Protein 6AY8 (pdb70)

Secondary structure (DSSP, 8-state):
---EEEEEE-SSS--HHHHHHHHSSS-EEEETTEEEE---

Sequence (40 aa):
GSQVQTNVRCQGGSCASVCRREIGVAAGRCINGRCVCYRN

Radius of gyration: 8.51 Å; Cα contacts (8 Å, |Δi|>4): 92; chains: 1; bounding box: 20×19×16 Å

Organism: Olivierus martensii (NCBI:txid34649)

Structure (mmCIF, N/CA/C/O backbone):
data_6AY8
#
_entry.id   6AY8
#
_cell.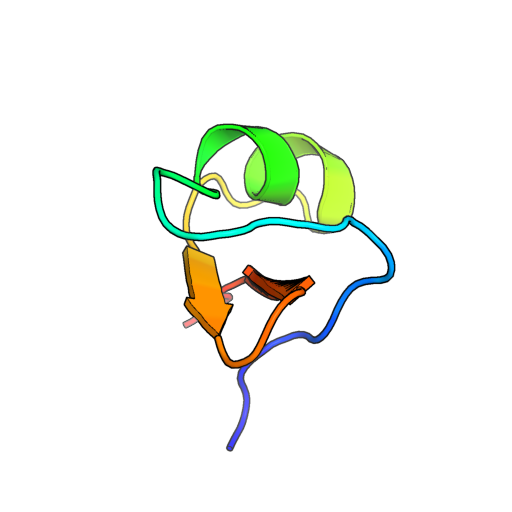length_a   20.240
_cell.length_b   34.927
_cell.length_c   36.977
_cell.angle_alpha   90.00
_cell.angle_beta   90.00
_cell.angle_gamma   90.00
#
_symmetry.space_group_name_H-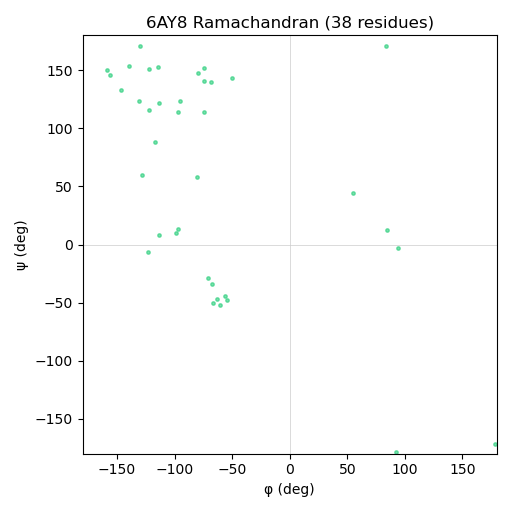M   'P 21 21 21'
#
loop_
_entity.id
_entity.type
_entity.pdbx_description
1 polymer 'Potassium channel toxin alpha-KTx 15.8'
2 non-polymer 'SULFATE ION'
3 water water
#
loop_
_atom_site.group_PDB
_atom_site.id
_atom_site.type_symbol
_atom_site.label_atom_id
_atom_site.label_alt_id
_atom_site.label_comp_id
_atom_site.label_asym_id
_atom_site.label_entity_id
_atom_site.label_seq_id
_atom_site.pdbx_PDB_ins_code
_atom_site.Cartn_x
_atom_site.Cartn_y
_atom_site.Cartn_z
_atom_site.occupancy
_atom_site.B_iso_or_equiv
_atom_site.auth_seq_id
_atom_site.auth_comp_id
_atom_site.auth_asym_id
_atom_site.auth_atom_id
_atom_site.pdbx_PDB_model_num
ATOM 1 N N . GLY A 1 1 ? -15.477 -5.889 13.246 1.00 16.11 -2 GLY A N 1
ATOM 2 C CA . GLY A 1 1 ? -14.425 -4.884 13.052 1.00 15.37 -2 GLY A CA 1
ATOM 3 C C . GLY A 1 1 ? -14.684 -4.226 11.739 1.00 13.97 -2 GLY A C 1
ATOM 4 O O . GLY A 1 1 ? -15.274 -4.826 10.847 1.00 15.44 -2 GLY A O 1
ATOM 5 N N . SER A 1 2 ? -14.299 -2.964 11.660 1.00 13.39 -1 SER A N 1
ATOM 6 C CA . SER A 1 2 ? -14.465 -2.161 10.460 1.00 12.76 -1 SER A CA 1
ATOM 7 C C . SER A 1 2 ? -13.161 -2.100 9.639 1.00 12.10 -1 SER A C 1
ATOM 8 O O . SER A 1 2 ? -13.077 -1.364 8.672 1.00 11.66 -1 SER A O 1
ATOM 11 N N . GLN A 1 3 ? -12.177 -2.914 10.009 1.00 11.46 0 GLN A N 1
ATOM 12 C CA . GLN A 1 3 ? -10.999 -3.162 9.151 1.00 11.80 0 GLN A CA 1
ATOM 13 C C . GLN A 1 3 ? -11.475 -3.525 7.720 1.00 10.50 0 GLN A C 1
ATOM 14 O O . GLN A 1 3 ? -12.549 -4.150 7.527 1.00 9.35 0 GLN A O 1
ATOM 20 N N . VAL A 1 4 ? -10.726 -3.050 6.725 1.00 10.02 1 VAL A N 1
ATOM 21 C CA . VAL A 1 4 ? -11.037 -3.396 5.341 1.00 9.85 1 VAL A CA 1
ATOM 22 C C . VAL A 1 4 ? -10.118 -4.578 4.970 1.00 10.00 1 VAL A C 1
ATOM 23 O O . VAL A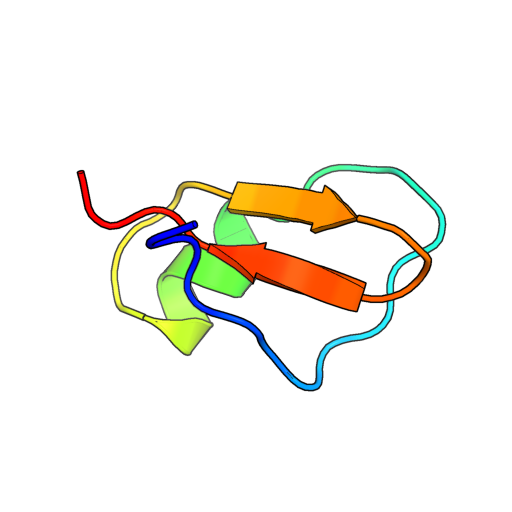 1 4 ? -8.901 -4.432 4.897 1.00 8.90 1 VAL A O 1
ATOM 27 N N . GLN A 1 5 ? -10.719 -5.738 4.732 1.00 9.35 2 GLN A N 1
ATOM 28 C CA . GLN A 1 5 ? -9.960 -6.939 4.391 1.00 8.82 2 GLN A CA 1
ATOM 29 C C . GLN A 1 5 ? -9.537 -6.943 2.927 1.00 8.24 2 GLN A C 1
ATOM 30 O O . GLN A 1 5 ? -10.234 -6.339 2.067 1.00 8.82 2 GLN A O 1
ATOM 36 N N . THR A 1 6 ? -8.375 -7.546 2.652 1.00 7.26 3 THR A N 1
ATOM 37 C CA . THR A 1 6 ? -7.767 -7.587 1.278 1.00 7.56 3 THR A CA 1
ATOM 38 C C . THR A 1 6 ? -7.347 -9.011 0.871 1.00 8.06 3 THR A C 1
ATOM 39 O O . THR A 1 6 ? -7.296 -9.910 1.689 1.00 9.12 3 THR A O 1
ATOM 43 N N . ASN A 1 7 ? -6.976 -9.157 -0.415 1.00 8.23 4 ASN A N 1
ATOM 44 C CA . ASN A 1 7 ? -6.440 -10.374 -0.963 1.00 7.99 4 ASN A CA 1
ATOM 45 C C . ASN A 1 7 ? -4.914 -10.421 -1.030 1.00 7.58 4 ASN A C 1
ATOM 46 O O . ASN A 1 7 ? -4.394 -11.292 -1.703 1.00 8.17 4 ASN A O 1
ATOM 51 N N . VAL A 1 8 ? -4.249 -9.515 -0.371 1.00 7.68 5 VAL A N 1
ATOM 52 C CA . VAL A 1 8 ? -2.766 -9.408 -0.474 1.00 8.62 5 VAL A CA 1
ATOM 53 C C . VAL A 1 8 ? -2.172 -10.186 0.710 1.00 8.66 5 VAL A C 1
ATOM 54 O O . VAL A 1 8 ? -2.568 -9.932 1.877 1.00 9.00 5 VAL A O 1
ATOM 58 N N . ARG A 1 9 ? -1.300 -11.172 0.402 1.00 8.47 6 ARG A N 1
ATOM 59 C CA . ARG A 1 9 ? -0.664 -12.003 1.399 1.00 9.97 6 ARG A CA 1
ATOM 60 C C . ARG A 1 9 ? 0.471 -11.218 2.155 1.00 8.90 6 ARG A C 1
ATOM 61 O O . ARG A 1 9 ? 1.107 -10.282 1.652 1.00 7.60 6 ARG A O 1
ATOM 69 N N . CYS A 1 10 ? 0.662 -11.657 3.404 1.00 8.59 7 CYS A N 1
ATOM 70 C CA . CYS A 1 10 ? 1.716 -11.167 4.281 1.00 7.98 7 CYS A CA 1
ATOM 71 C C . CYS A 1 10 ? 2.002 -12.183 5.383 1.00 7.93 7 CYS A C 1
ATOM 72 O O . CYS A 1 10 ? 1.130 -12.923 5.798 1.00 7.53 7 CYS A O 1
ATOM 75 N N . GLN A 1 11 ? 3.239 -12.184 5.835 1.00 7.68 8 GLN A N 1
ATOM 76 C CA . GLN A 1 11 ? 3.625 -12.992 6.961 1.00 8.17 8 GLN A CA 1
ATOM 77 C C . GLN A 1 11 ? 4.360 -12.074 7.976 1.00 8.65 8 GLN A C 1
ATOM 78 O O . GLN A 1 11 ? 5.524 -12.288 8.331 1.00 9.24 8 GLN A O 1
ATOM 84 N N . GLY A 1 12 ? 3.643 -11.067 8.434 1.00 9.06 9 GLY A N 1
ATOM 85 C CA . GLY A 1 12 ? 4.233 -9.987 9.189 1.00 8.85 9 GLY A CA 1
ATOM 86 C C . GLY A 1 12 ? 4.622 -8.853 8.266 1.00 9.05 9 GLY A C 1
ATOM 87 O O . GLY A 1 12 ? 4.426 -8.904 7.030 1.00 9.36 9 GLY A O 1
ATOM 88 N N . GLY A 1 13 ? 5.213 -7.819 8.861 1.00 8.63 10 GLY A N 1
ATOM 89 C CA . GLY A 1 13 ? 5.669 -6.701 8.083 1.00 9.02 10 GLY A CA 1
ATOM 90 C C . GLY A 1 13 ? 4.594 -5.701 7.788 1.00 8.42 10 GLY A C 1
ATOM 91 O O . GLY A 1 13 ? 3.401 -5.917 8.021 1.00 8.75 10 GLY A O 1
ATOM 92 N N . SER A 1 14 ? 5.017 -4.572 7.245 1.00 8.90 11 SER A N 1
ATOM 93 C CA . SER A 1 14 ? 4.096 -3.457 6.965 1.00 8.50 11 SER A CA 1
ATOM 94 C C . SER A 1 14 ? 3.105 -3.783 5.832 1.00 8.50 11 SER A C 1
ATOM 95 O O . SER A 1 14 ? 3.478 -4.388 4.854 1.00 8.54 11 SER A O 1
ATOM 98 N N . CYS A 1 15 ? 1.855 -3.340 6.029 1.00 8.31 12 CYS A N 1
ATOM 99 C CA . CYS A 1 15 ? 0.846 -3.318 4.993 1.00 8.14 12 CYS A CA 1
ATOM 100 C C . CYS A 1 15 ? 0.457 -1.873 4.633 1.00 8.21 12 CYS A C 1
ATOM 101 O O . CYS A 1 15 ? -0.484 -1.697 3.881 1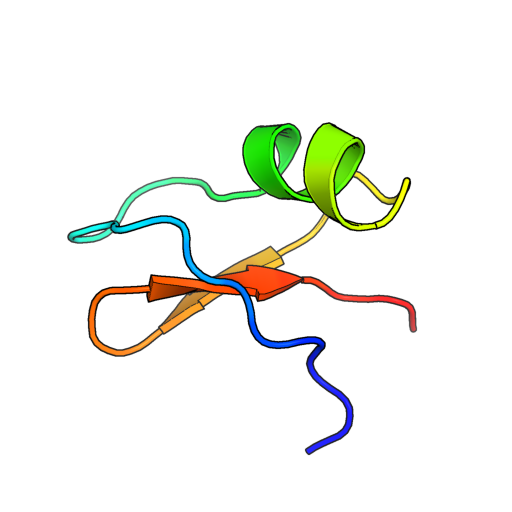.00 6.78 12 CYS A O 1
ATOM 104 N N . ALA A 1 16 ? 1.175 -0.878 5.151 1.00 7.64 13 ALA A N 1
ATOM 105 C CA . ALA A 1 16 ? 0.721 0.495 4.920 1.00 8.02 13 ALA A CA 1
ATOM 106 C C . ALA A 1 16 ? 0.661 0.906 3.445 1.00 8.55 13 ALA A C 1
ATOM 107 O O . ALA A 1 16 ? -0.364 1.440 2.960 1.00 7.37 13 ALA A O 1
ATOM 109 N N . SER A 1 17 ? 1.771 0.695 2.724 1.00 9.07 14 SER A N 1
ATOM 110 C CA . SER A 1 17 ? 1.805 1.012 1.287 1.00 9.66 14 SER A CA 1
ATOM 111 C C . SER A 1 17 ? 0.904 0.132 0.406 1.00 9.15 14 SER A C 1
ATOM 112 O O . SER A 1 17 ? 0.355 0.605 -0.586 1.00 8.87 14 SER A O 1
ATOM 115 N N . VAL A 1 18 ? 0.766 -1.141 0.781 1.00 8.37 15 VAL A N 1
ATOM 116 C CA . VAL A 1 18 ? -0.185 -2.023 0.123 1.00 7.60 15 VAL A CA 1
ATOM 117 C C . VAL A 1 18 ? -1.579 -1.362 0.227 1.00 7.94 15 VAL A C 1
ATOM 118 O O . VAL A 1 18 ? -2.299 -1.258 -0.748 1.00 7.57 15 VAL A O 1
ATOM 122 N N . CYS A 1 19 ? -1.912 -0.835 1.421 1.00 7.92 16 CYS A N 1
ATOM 123 C CA . CYS A 1 19 ? -3.232 -0.295 1.686 1.00 7.85 16 CYS A CA 1
ATOM 124 C C . CYS A 1 19 ? -3.460 1.011 0.950 1.00 8.52 16 CYS A C 1
ATOM 125 O O . CYS A 1 19 ? -4.606 1.336 0.591 1.00 7.28 16 CYS A O 1
ATOM 128 N N . ARG A 1 20 ? -2.386 1.758 0.706 1.00 8.40 17 ARG A N 1
ATOM 129 C CA . ARG A 1 20 ? -2.480 2.953 -0.121 1.00 9.52 17 ARG A CA 1
ATOM 130 C C . ARG A 1 20 ? -3.105 2.642 -1.479 1.00 9.84 17 ARG A C 1
ATOM 131 O O . ARG A 1 20 ? -4.022 3.326 -1.954 1.00 8.91 17 ARG A O 1
ATOM 139 N N . ARG A 1 21 ? -2.573 1.569 -2.073 1.00 9.11 18 ARG A N 1
ATOM 140 C CA . ARG A 1 21 ? -3.117 0.961 -3.306 1.00 9.20 18 ARG A CA 1
ATOM 141 C C . ARG A 1 21 ? -4.495 0.320 -3.108 1.00 8.91 18 ARG A C 1
ATOM 142 O O . ARG A 1 21 ? -5.383 0.557 -3.894 1.00 9.53 18 ARG A O 1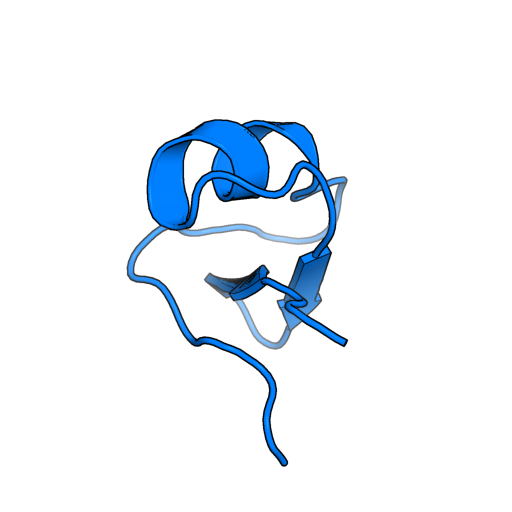
ATOM 150 N N . GLU A 1 22 ? -4.671 -0.520 -2.117 1.00 8.29 19 GLU A N 1
ATOM 151 C CA . GLU A 1 22 ? -5.912 -1.231 -1.978 1.00 8.74 19 GLU A CA 1
ATOM 152 C C . GLU A 1 22 ? -7.115 -0.342 -1.723 1.00 9.44 19 GLU A C 1
ATOM 153 O O . GLU A 1 22 ? -8.163 -0.542 -2.360 1.00 11.50 19 GLU A O 1
ATOM 159 N N . ILE A 1 23 ? -6.981 0.608 -0.797 1.00 9.78 20 ILE A N 1
ATOM 160 C CA . ILE A 1 23 ? -8.137 1.431 -0.359 1.00 10.25 20 ILE A CA 1
ATOM 161 C C . ILE A 1 23 ? -7.959 2.922 -0.518 1.00 10.46 20 ILE A C 1
ATOM 162 O O . ILE A 1 23 ? -8.899 3.682 -0.260 1.00 11.43 20 ILE A O 1
ATOM 167 N N . GLY A 1 24 ? -6.760 3.350 -0.893 1.00 10.65 21 GLY A N 1
ATOM 168 C CA . GLY A 1 24 ? -6.474 4.776 -1.011 1.00 10.59 21 GLY A CA 1
ATOM 169 C C . GLY A 1 24 ? -6.086 5.399 0.301 1.00 10.16 21 GLY A C 1
ATOM 170 O O . GLY A 1 24 ? -5.970 6.620 0.338 1.00 9.06 21 GLY A O 1
ATOM 171 N N . VAL A 1 25 ? -5.797 4.608 1.335 1.00 9.52 22 VAL A N 1
ATOM 172 C CA . VAL A 1 25 ? -5.333 5.110 2.653 1.00 9.50 22 VAL A CA 1
ATOM 173 C C . VAL A 1 25 ? -4.089 4.279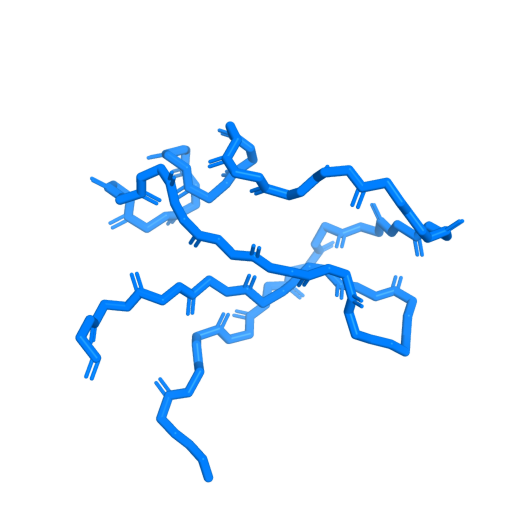 3.035 1.00 8.75 22 VAL A C 1
ATOM 174 O O . VAL A 1 25 ? -4.177 3.048 3.065 1.00 8.00 22 VAL A O 1
ATOM 178 N N . ALA A 1 26 ? -2.948 4.932 3.291 1.00 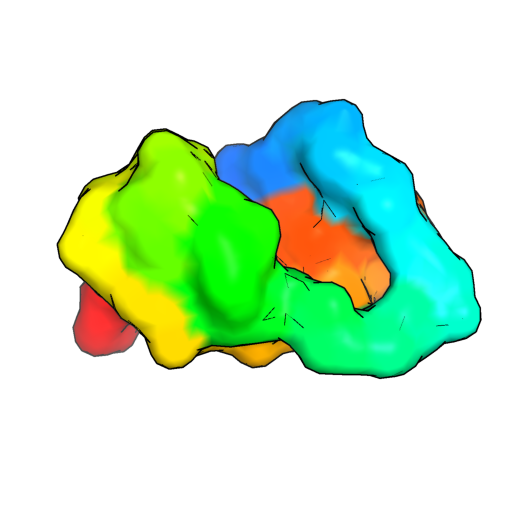8.41 23 ALA A N 1
ATOM 179 C CA . ALA A 1 26 ? -1.709 4.251 3.585 1.00 8.05 23 ALA A CA 1
ATOM 180 C C . ALA A 1 26 ? -1.612 3.779 5.053 1.00 8.73 23 ALA A C 1
ATOM 181 O O . ALA A 1 26 ? -0.686 4.182 5.801 1.00 9.23 23 ALA A O 1
ATOM 183 N N . ALA A 1 27 ? -2.568 2.963 5.478 1.00 8.13 24 ALA A N 1
ATOM 184 C CA . ALA A 1 27 ? -2.639 2.445 6.847 1.00 8.13 24 ALA A CA 1
ATOM 185 C C . ALA A 1 27 ? -3.215 1.057 6.875 1.00 8.51 24 ALA A C 1
ATOM 186 O O . ALA A 1 27 ? -4.250 0.813 6.288 1.00 9.10 24 ALA A O 1
ATOM 188 N N . GLY A 1 28 ? -2.580 0.157 7.604 1.00 7.95 25 GLY A N 1
ATOM 189 C CA . GLY A 1 28 ? -3.108 -1.190 7.684 1.00 8.20 25 GLY A CA 1
ATOM 190 C C . GLY A 1 28 ? -2.193 -2.033 8.538 1.00 8.97 25 GLY A C 1
ATOM 191 O O . GLY A 1 28 ? -1.218 -1.527 9.102 1.00 8.22 25 GLY A O 1
ATOM 192 N N . ARG A 1 29 ? -2.462 -3.337 8.564 1.00 8.88 26 ARG A N 1
ATOM 193 C CA . ARG A 1 29 ? -1.718 -4.267 9.396 1.00 9.69 26 ARG A CA 1
ATOM 194 C C . ARG A 1 29 ? -1.849 -5.663 8.767 1.00 9.29 26 ARG A C 1
ATOM 195 O O . ARG A 1 29 ? -2.902 -5.967 8.221 1.00 8.79 26 ARG A O 1
ATOM 203 N N . CYS A 1 30 ? -0.797 -6.481 8.866 1.00 8.37 27 CYS A N 1
ATOM 204 C CA . CYS A 1 30 ? -0.866 -7.899 8.516 1.00 8.26 27 CYS A CA 1
ATOM 205 C C . CYS A 1 30 ? -1.618 -8.653 9.602 1.00 8.29 27 CYS A C 1
ATOM 206 O O . CYS A 1 30 ? -1.116 -8.730 10.741 1.00 8.36 27 CYS A O 1
ATOM 209 N N . ILE A 1 31 ? -2.790 -9.187 9.278 1.00 8.36 28 ILE A N 1
ATOM 210 C CA . ILE A 1 31 ? -3.536 -9.987 10.276 1.00 8.71 28 ILE A CA 1
ATOM 211 C C . ILE A 1 31 ? -3.776 -11.383 9.712 1.00 8.42 28 ILE A C 1
ATOM 212 O O . ILE A 1 31 ? -4.469 -11.548 8.700 1.00 8.81 28 ILE A O 1
ATOM 217 N N . ASN A 1 32 ?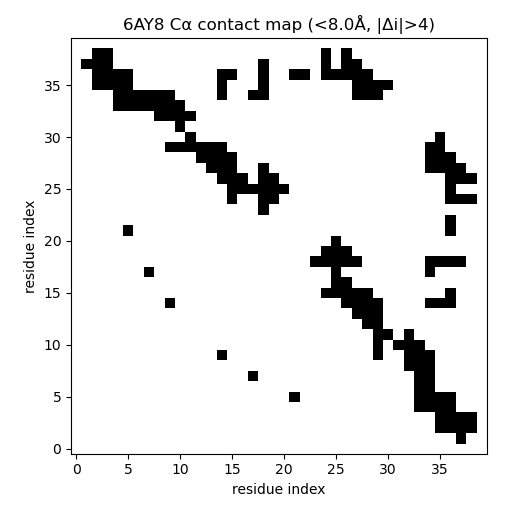 -3.183 -12.393 10.366 1.00 8.46 29 ASN A N 1
ATOM 218 C CA . ASN A 1 32 ? -3.474 -13.798 10.045 1.00 8.33 29 ASN A CA 1
ATOM 219 C C . ASN A 1 32 ? -3.259 -14.121 8.558 1.00 8.32 29 ASN A C 1
ATOM 220 O O . ASN A 1 32 ? -4.080 -14.824 7.935 1.00 8.11 29 ASN A O 1
ATOM 225 N N . GLY A 1 33 ? -2.143 -13.619 8.013 1.00 8.28 30 GLY A N 1
ATOM 226 C CA . GLY A 1 33 ? -1.674 -14.027 6.719 1.00 8.17 30 GLY A CA 1
ATOM 227 C C . GLY A 1 33 ? -2.088 -13.185 5.549 1.00 7.93 30 GLY A C 1
ATOM 228 O O . GLY A 1 33 ? -1.648 -13.483 4.427 1.00 8.72 30 GLY A O 1
ATOM 229 N N . ARG A 1 34 ? -2.902 -12.167 5.790 1.00 8.16 31 ARG A N 1
ATOM 230 C CA . ARG A 1 34 ? -3.334 -11.158 4.772 1.00 8.40 31 ARG A CA 1
ATOM 231 C C . ARG A 1 34 ? -3.370 -9.770 5.332 1.00 7.91 31 ARG A C 1
ATOM 232 O O . ARG A 1 34 ? -3.534 -9.549 6.548 1.00 8.70 31 ARG A O 1
ATOM 240 N N . CYS A 1 35 ? -3.208 -8.766 4.458 1.00 7.53 32 CYS A N 1
ATOM 241 C CA . CYS A 1 35 ? -3.314 -7.388 4.885 1.00 7.25 32 CYS A CA 1
ATOM 242 C C . CYS A 1 35 ? -4.770 -6.985 5.127 1.00 7.14 32 CYS A C 1
ATOM 243 O O . CYS A 1 35 ? -5.648 -7.357 4.340 1.00 7.37 32 CYS A O 1
ATOM 246 N N . VAL A 1 36 ? -4.982 -6.201 6.183 1.00 7.09 33 VAL A N 1
ATOM 247 C CA . VAL A 1 36 ? -6.212 -5.411 6.386 1.00 7.43 33 VAL A CA 1
ATOM 248 C C . VAL A 1 36 ? -5.771 -3.954 6.314 1.00 7.83 33 VAL A C 1
ATOM 249 O O . VAL A 1 36 ? -4.605 -3.615 6.576 1.00 7.13 33 VAL A O 1
ATOM 253 N N . CYS A 1 37 ? -6.714 -3.121 5.906 1.00 7.69 34 CYS A N 1
ATOM 254 C CA . CYS A 1 37 ? -6.492 -1.684 5.769 1.00 8.09 34 CYS A CA 1
ATOM 255 C C . CYS A 1 37 ? -7.464 -0.872 6.620 1.00 8.46 34 CYS A C 1
ATOM 256 O O . CYS A 1 37 ? -8.582 -1.350 6.932 1.00 9.23 34 CYS A O 1
ATOM 259 N N . TYR A 1 38 ? -7.016 0.324 7.048 1.00 9.00 35 TYR A N 1
ATOM 260 C CA . TYR A 1 38 ? -7.824 1.166 7.961 1.00 9.24 35 TYR A CA 1
ATOM 261 C C . TYR A 1 38 ? -8.274 2.437 7.297 1.00 10.37 35 TYR A C 1
ATOM 262 O O . TYR A 1 38 ? -7.458 3.249 6.885 1.00 9.10 35 TYR A O 1
ATOM 271 N N . ARG A 1 39 ? -9.607 2.611 7.270 1.00 11.02 36 ARG A N 1
ATOM 272 C CA . ARG A 1 39 ? -10.253 3.857 6.971 1.00 13.60 36 ARG A CA 1
ATOM 273 C C . ARG A 1 39 ? -11.009 4.235 8.227 1.00 12.77 36 ARG A C 1
ATOM 274 O O . ARG A 1 39 ? -12.163 3.804 8.442 1.00 10.98 36 ARG A O 1
ATOM 282 N N . ASN A 1 40 ? -10.310 4.935 9.106 1.00 12.18 37 ASN A N 1
ATOM 283 C CA . ASN A 1 40 ? -10.899 5.325 10.391 1.00 12.00 37 ASN A CA 1
ATOM 284 C C . ASN A 1 40 ? -11.382 4.050 11.120 1.00 13.28 37 ASN A C 1
ATOM 285 O O . ASN A 1 40 ? -12.415 4.031 11.822 1.00 13.80 37 ASN A O 1
#

CATH classification: 3.30.30.10

InterPro domains:
  IPR001947 Scorpion short chain toxin, potassium channel inhibitor [PF00451] (28-58)
  IPR036574 Knottin, scorpion toxin-like superfamily [G3DSA:3.30.30.10] (21-60)
  IPR036574 Knottin, scorpion toxin-like superfamily [SSF57095] (25-58)

Foldseek 3Di:
DPWAWDPAFDDFDACQVVQCVVPVGSAWTHDPGGITGDDD

Solvent-accessible surface area: 2830 Å² total; per-residue (Å²): 121,91,59,57,136,22,127,34,149,17,156,46,65,100,0,33,63,28,0,143,166,64,32,61,45,58,37,22,134,26,67,152,10,113,2,7,0,63,140,184

B-factor: mean 11.48, std 6.22, range [6.51, 53.35]

Nearest PDB structures (foldseek):
  6ay8-assembly1_A  TM=1.026E+00  e=9.736E-08  Olivierus martensii
  6atn-assembly1_A  TM=9.301E-01  e=5.076E-04  Tityus costatus
  6ggz-assembly1_1  TM=8.334E-01  e=7.582E-04  Androctonus mauritanicus mauritanicus
  2bmt-assembly1_A  TM=8.908E-01  e=2.147E-02  Olivierus martensii
  6ay7-assembly2_B  TM=7.889E-01  e=3.428E-02  Androctonus australis